Protein AF-A0A9X1F648-F1 (afdb_monomer_lite)

pLDDT: mean 83.0, std 14.13, range [45.5, 97.12]

Radius of gyration: 14.52 Å;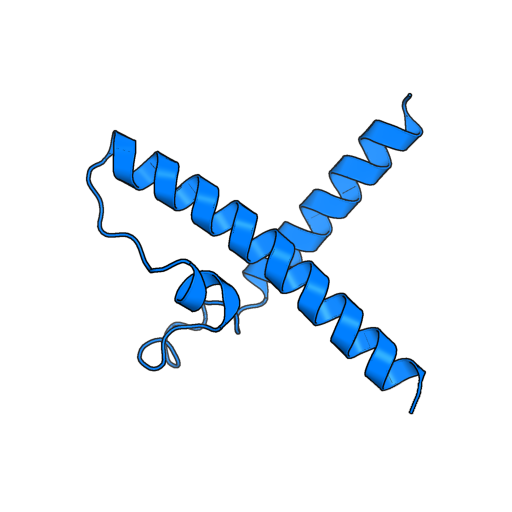 chains: 1; bounding box: 36×47×34 Å

Foldseek 3Di:
DVVVVVVVVLLLQQLLQLLVVVQVVQVVVCVVPVDDGDDSCCQRPNDPVCPPVLPHSNHCRSNVSSVVVVVVVVVVVVVD

Secondary structure (DSSP, 8-state):
-HHHHHHHHHHHHHHHHHHHHHHHHHHHHHHHH------HHHHHH--TTGGGT--STTSHHHHHHHHHHHHHHHHHHHT-

Organism: NCBI:txid2828330

Sequence (80 aa):
MGEIIGGMIVFTILNFIGGSIRWFFATTWKLIFNTPKHSFREYIYSSEEDILRHDGANGCLNTIIGIAFVVLVVIIISRI

Structure (mmCIF, N/CA/C/O backbone):
data_AF-A0A9X1F648-F1
#
_entry.id   AF-A0A9X1F648-F1
#
loop_
_atom_site.group_PDB
_atom_site.id
_atom_site.type_symbol
_atom_site.label_atom_id
_atom_site.label_alt_id
_atom_site.label_comp_id
_atom_site.label_asym_id
_atom_site.label_entity_id
_atom_site.label_seq_id
_atom_site.pdbx_PDB_ins_code
_atom_site.Cartn_x
_atom_site.Cartn_y
_atom_site.Cartn_z
_atom_site.occupancy
_atom_site.B_iso_or_equiv
_atom_site.auth_seq_id
_atom_site.auth_comp_id
_atom_site.auth_asym_id
_atom_site.auth_atom_id
_atom_site.pdbx_PDB_model_num
ATOM 1 N N . MET A 1 1 ? -0.405 -29.057 -6.064 1.00 66.81 1 MET A N 1
ATOM 2 C CA . MET A 1 1 ? -0.880 -28.106 -7.103 1.00 66.81 1 MET A CA 1
ATOM 3 C C . MET A 1 1 ? -1.840 -27.075 -6.518 1.00 66.81 1 MET A C 1
ATOM 5 O O . MET A 1 1 ? -1.516 -25.899 -6.589 1.00 66.81 1 MET A O 1
ATOM 9 N N . GLY A 1 2 ? -2.954 -27.477 -5.888 1.00 78.69 2 GLY A N 1
ATOM 10 C CA . GLY A 1 2 ? -3.920 -26.532 -5.295 1.00 78.69 2 GLY A CA 1
ATOM 11 C C . GLY A 1 2 ? -3.332 -25.573 -4.248 1.00 78.69 2 GLY A C 1
ATOM 12 O O . GLY A 1 2 ? -3.599 -24.380 -4.305 1.00 78.69 2 GLY A O 1
ATOM 13 N N . GLU A 1 3 ? -2.462 -26.059 -3.359 1.00 80.56 3 GLU A N 1
ATOM 14 C CA . GLU A 1 3 ? -1.817 -25.234 -2.320 1.00 80.56 3 GLU A CA 1
ATOM 15 C C . GLU A 1 3 ? -0.885 -24.154 -2.893 1.00 80.56 3 GLU A C 1
ATOM 17 O O . GLU A 1 3 ? -0.881 -23.019 -2.425 1.00 80.56 3 GLU A O 1
ATOM 22 N N . ILE A 1 4 ? -0.144 -24.479 -3.958 1.00 84.88 4 ILE A N 1
ATOM 23 C CA . ILE A 1 4 ? 0.758 -23.540 -4.644 1.00 84.88 4 ILE A CA 1
ATOM 24 C C . ILE A 1 4 ? -0.057 -22.435 -5.323 1.00 84.88 4 ILE A C 1
ATOM 26 O O . ILE A 1 4 ? 0.265 -21.255 -5.203 1.00 84.88 4 ILE A O 1
ATOM 30 N N . ILE A 1 5 ? -1.146 -22.813 -5.999 1.00 87.06 5 ILE A N 1
ATOM 31 C CA . ILE A 1 5 ? -2.056 -21.864 -6.650 1.00 87.06 5 ILE A CA 1
ATOM 32 C C . ILE A 1 5 ? -2.706 -20.953 -5.603 1.00 87.06 5 ILE A C 1
ATOM 34 O O . ILE A 1 5 ? -2.736 -19.739 -5.787 1.00 87.06 5 ILE A O 1
ATOM 38 N N . GLY A 1 6 ? -3.156 -21.517 -4.478 1.00 89.06 6 GLY A N 1
ATOM 39 C CA . GLY A 1 6 ? -3.705 -20.749 -3.362 1.00 89.06 6 GLY A CA 1
ATOM 40 C C . GLY A 1 6 ? -2.708 -19.730 -2.807 1.00 89.06 6 GLY A C 1
ATOM 41 O O . GLY A 1 6 ? -3.050 -18.559 -2.658 1.00 89.06 6 GLY A O 1
ATOM 42 N N . GLY A 1 7 ? -1.457 -20.144 -2.581 1.00 87.19 7 GLY A N 1
ATOM 43 C CA . GLY A 1 7 ? -0.393 -19.253 -2.116 1.00 87.19 7 GLY A CA 1
ATOM 44 C C . GLY A 1 7 ? -0.125 -18.089 -3.073 1.00 87.19 7 GLY A C 1
ATOM 45 O O . GLY A 1 7 ? -0.031 -16.943 -2.632 1.00 87.19 7 GLY A O 1
ATOM 46 N N . MET A 1 8 ? -0.079 -18.353 -4.383 1.00 87.25 8 MET A N 1
ATOM 47 C CA . MET A 1 8 ? 0.100 -17.300 -5.389 1.00 87.25 8 MET A CA 1
ATOM 48 C C . MET A 1 8 ? -1.064 -16.307 -5.399 1.00 87.25 8 MET A C 1
ATOM 50 O O . MET A 1 8 ? -0.830 -15.103 -5.426 1.00 87.25 8 MET A O 1
ATOM 54 N N . ILE A 1 9 ? -2.307 -16.790 -5.323 1.00 89.81 9 ILE A N 1
ATOM 55 C CA . ILE A 1 9 ? -3.495 -15.924 -5.299 1.00 89.81 9 ILE A CA 1
ATOM 56 C C . ILE A 1 9 ? -3.462 -15.002 -4.078 1.00 89.81 9 ILE A C 1
ATOM 58 O O . ILE A 1 9 ? -3.644 -13.792 -4.214 1.00 89.81 9 ILE A O 1
ATOM 62 N N . VAL A 1 10 ? -3.194 -15.553 -2.891 1.00 90.00 10 VAL A N 1
ATOM 63 C CA . VAL A 1 10 ? -3.114 -14.768 -1.651 1.00 90.00 10 VAL A CA 1
ATOM 64 C C . VAL A 1 10 ? -2.008 -13.721 -1.748 1.00 90.00 10 VAL A C 1
ATOM 66 O O . VAL A 1 10 ? -2.236 -12.558 -1.416 1.00 90.00 10 VAL A O 1
ATOM 69 N N . PHE A 1 11 ? -0.835 -14.101 -2.255 1.00 88.00 11 PHE A N 1
ATOM 70 C CA . PHE A 1 11 ? 0.268 -13.169 -2.459 1.00 88.00 11 PHE A CA 1
ATOM 71 C C . PHE A 1 11 ? -0.113 -12.030 -3.414 1.00 88.00 11 PHE A C 1
ATOM 73 O O . PHE A 1 11 ? 0.113 -10.863 -3.096 1.00 88.00 11 PHE A O 1
ATOM 80 N N . THR A 1 12 ? -0.749 -12.340 -4.548 1.00 88.94 12 THR A N 1
ATOM 81 C CA . THR A 1 12 ? -1.216 -11.330 -5.507 1.00 88.94 12 THR A CA 1
ATOM 82 C C . THR A 1 12 ? -2.224 -10.370 -4.878 1.00 88.94 12 THR A C 1
ATOM 84 O O . THR A 1 12 ? -2.109 -9.161 -5.076 1.00 88.94 12 THR A O 1
ATOM 87 N N . ILE A 1 13 ? -3.172 -10.873 -4.082 1.00 91.88 13 ILE A N 1
ATOM 88 C CA . ILE A 1 13 ? -4.160 -10.038 -3.382 1.00 91.88 13 ILE A CA 1
ATOM 89 C C . ILE A 1 13 ? -3.470 -9.108 -2.377 1.00 91.88 13 ILE A C 1
ATOM 91 O O . ILE A 1 13 ? -3.728 -7.904 -2.377 1.00 91.88 13 ILE A O 1
ATOM 95 N N . LEU A 1 14 ? -2.569 -9.636 -1.545 1.00 91.06 14 LEU A N 1
ATOM 96 C CA . LEU A 1 14 ? -1.846 -8.843 -0.545 1.00 91.06 14 LEU A CA 1
ATOM 97 C C . LEU A 1 14 ? -0.970 -7.768 -1.195 1.00 91.06 14 LEU A C 1
ATOM 99 O O . LEU A 1 14 ? -0.992 -6.616 -0.759 1.00 91.06 14 LEU A O 1
ATOM 103 N N . ASN A 1 15 ? -0.250 -8.121 -2.261 1.00 90.06 15 ASN A N 1
ATOM 104 C CA . ASN A 1 15 ? 0.550 -7.172 -3.025 1.00 90.06 15 ASN A CA 1
ATOM 105 C C . ASN A 1 15 ? -0.330 -6.072 -3.640 1.00 90.06 15 ASN A C 1
ATOM 107 O O . ASN A 1 15 ? 0.004 -4.891 -3.553 1.00 90.06 15 ASN A O 1
ATOM 111 N N . PHE A 1 16 ? -1.491 -6.436 -4.195 1.00 90.81 16 PHE A N 1
ATOM 112 C CA . PHE A 1 16 ? -2.427 -5.469 -4.762 1.00 90.81 16 PHE A CA 1
ATOM 113 C C . PHE A 1 16 ? -2.962 -4.484 -3.713 1.00 90.81 16 PHE A C 1
ATOM 115 O O . PHE A 1 16 ? -2.959 -3.272 -3.942 1.00 90.81 16 PHE A O 1
ATOM 122 N N . ILE A 1 17 ? -3.378 -4.986 -2.546 1.00 93.38 17 ILE A N 1
ATOM 123 C CA . ILE A 1 17 ? -3.867 -4.160 -1.434 1.00 93.38 17 ILE A CA 1
ATOM 124 C C . ILE A 1 17 ? -2.766 -3.208 -0.960 1.00 93.38 17 ILE A C 1
ATOM 126 O O . ILE A 1 17 ? -2.975 -1.996 -0.897 1.00 93.38 17 ILE A O 1
ATOM 130 N N . GLY A 1 18 ? -1.576 -3.734 -0.663 1.00 91.19 18 GLY A N 1
ATOM 131 C CA . GLY A 1 18 ? -0.478 -2.919 -0.157 1.00 91.19 18 GLY A CA 1
ATOM 132 C C . GLY A 1 18 ? 0.030 -1.890 -1.161 1.00 91.19 18 GLY A C 1
ATOM 133 O O . GLY A 1 18 ? 0.226 -0.730 -0.798 1.00 91.19 18 GLY A O 1
ATOM 134 N N . GLY A 1 19 ? 0.167 -2.272 -2.434 1.00 90.06 19 GLY A N 1
ATOM 135 C CA . GLY A 1 19 ? 0.527 -1.349 -3.510 1.00 90.06 19 GLY A CA 1
ATOM 136 C C . GLY A 1 19 ? -0.515 -0.245 -3.703 1.00 90.06 19 GLY A C 1
ATOM 137 O O . GLY A 1 19 ? -0.151 0.914 -3.905 1.00 90.06 19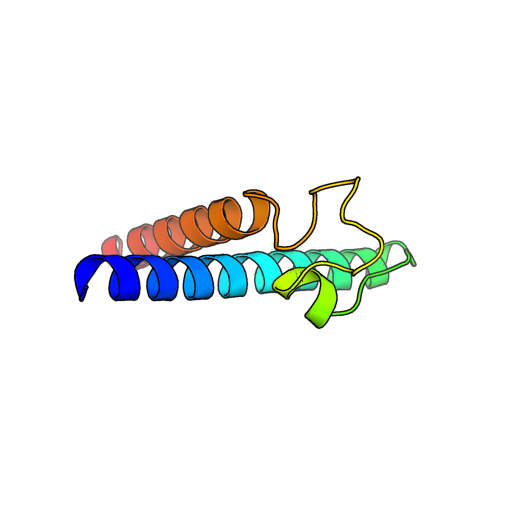 GLY A O 1
ATOM 138 N N . SER A 1 20 ? -1.804 -0.560 -3.533 1.00 92.94 20 SER A N 1
ATOM 139 C CA . SER A 1 20 ? -2.887 0.431 -3.584 1.00 92.94 20 SER A CA 1
ATOM 140 C C . SER A 1 20 ? -2.823 1.434 -2.436 1.00 92.94 20 SER A C 1
ATOM 142 O O . SER A 1 20 ? -2.914 2.640 -2.668 1.00 92.94 20 SER A O 1
ATOM 144 N N . ILE A 1 21 ? -2.596 0.958 -1.210 1.00 93.00 21 ILE A N 1
ATOM 145 C CA . ILE A 1 21 ? -2.415 1.818 -0.034 1.00 93.00 21 ILE A CA 1
ATOM 146 C C . ILE A 1 21 ? -1.203 2.733 -0.233 1.00 93.00 21 ILE A C 1
ATOM 148 O O . ILE A 1 21 ? -1.288 3.946 -0.032 1.00 93.00 21 ILE A O 1
ATOM 152 N N . ARG A 1 22 ? -0.079 2.177 -0.692 1.00 90.75 22 ARG A N 1
ATOM 153 C CA . ARG A 1 22 ? 1.150 2.941 -0.924 1.00 90.75 22 ARG A CA 1
ATOM 154 C C . ARG A 1 22 ? 0.975 3.999 -2.013 1.00 90.75 22 ARG A C 1
ATOM 156 O O . ARG A 1 22 ? 1.422 5.133 -1.846 1.00 90.75 22 ARG A O 1
ATOM 163 N N . TRP A 1 23 ? 0.283 3.659 -3.098 1.00 90.94 23 TRP A N 1
ATOM 164 C CA . TRP A 1 23 ? -0.060 4.611 -4.152 1.00 90.94 23 TRP A CA 1
ATOM 165 C C . TRP A 1 23 ? -0.978 5.727 -3.646 1.00 90.94 23 TRP A C 1
ATOM 167 O O . TRP A 1 23 ? -0.805 6.886 -4.034 1.00 90.94 23 TRP A O 1
ATOM 177 N N . PHE A 1 24 ? -1.931 5.410 -2.766 1.00 93.06 24 PHE A N 1
ATOM 178 C CA . PHE A 1 24 ? -2.801 6.409 -2.152 1.00 93.06 24 PHE A CA 1
ATOM 179 C C . PHE A 1 24 ? -1.990 7.404 -1.314 1.00 93.06 24 PHE A C 1
ATOM 181 O O . PHE A 1 24 ? -2.070 8.609 -1.555 1.00 93.06 24 PHE A O 1
ATOM 188 N N . PHE A 1 25 ? -1.114 6.918 -0.427 1.00 90.62 25 PHE A N 1
ATOM 189 C CA . PHE A 1 25 ? -0.213 7.780 0.347 1.00 90.62 25 PHE A CA 1
ATOM 190 C C . PHE A 1 25 ? 0.688 8.638 -0.542 1.00 90.62 25 PHE A C 1
ATOM 192 O O . PHE A 1 25 ? 0.812 9.838 -0.309 1.00 90.62 25 PHE A O 1
ATOM 199 N N . ALA A 1 26 ? 1.267 8.064 -1.597 1.00 88.44 26 ALA A N 1
ATOM 200 C CA . ALA A 1 26 ? 2.099 8.813 -2.533 1.00 88.44 26 ALA A CA 1
ATOM 201 C C . ALA A 1 26 ? 1.305 9.854 -3.340 1.00 88.44 26 ALA A C 1
ATOM 203 O O . ALA A 1 26 ? 1.832 10.902 -3.703 1.00 88.44 26 ALA A O 1
ATOM 204 N N . THR A 1 27 ? 0.023 9.594 -3.605 1.00 91.44 27 THR A N 1
ATOM 205 C CA . THR A 1 27 ? -0.880 10.564 -4.237 1.00 91.44 27 THR A CA 1
ATOM 206 C C . THR A 1 27 ? -1.131 11.747 -3.315 1.00 91.44 27 THR A C 1
ATOM 208 O O . THR A 1 27 ? -0.977 12.887 -3.746 1.00 91.44 27 THR A O 1
ATOM 211 N N . THR A 1 28 ? -1.421 11.488 -2.042 1.00 92.31 28 THR A N 1
ATOM 212 C CA . THR A 1 28 ? -1.561 12.535 -1.025 1.00 92.31 28 THR A CA 1
ATOM 213 C C . THR A 1 28 ? -0.257 13.311 -0.842 1.00 92.31 28 THR A C 1
ATOM 215 O O . THR A 1 28 ? -0.266 14.538 -0.813 1.00 92.31 28 THR A O 1
ATOM 218 N N . TRP A 1 29 ? 0.886 12.623 -0.808 1.00 87.88 29 TRP A N 1
ATOM 219 C CA . TRP A 1 29 ? 2.198 13.258 -0.679 1.00 87.88 29 TRP A CA 1
ATOM 220 C C . TRP A 1 29 ? 2.544 14.147 -1.878 1.00 87.88 29 TRP A C 1
ATOM 222 O O . TRP A 1 29 ? 3.035 15.261 -1.698 1.00 87.88 29 TRP A O 1
ATOM 232 N N . LYS A 1 30 ? 2.225 13.708 -3.103 1.00 90.62 30 LYS A N 1
ATOM 233 C CA . LYS A 1 30 ? 2.362 14.532 -4.312 1.00 90.62 30 LYS A CA 1
ATOM 234 C C . LYS A 1 30 ? 1.508 15.794 -4.234 1.00 90.62 30 LYS A C 1
ATOM 236 O O . LYS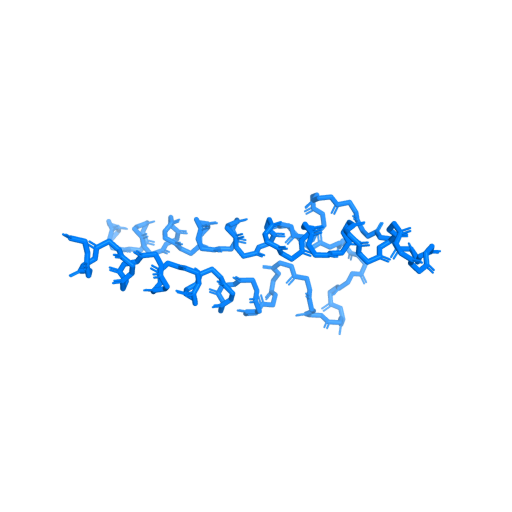 A 1 30 ? 1.984 16.853 -4.625 1.00 90.62 30 LYS A O 1
ATOM 241 N N . LEU A 1 31 ? 0.274 15.693 -3.738 1.00 92.00 31 LEU A N 1
ATOM 242 C CA . LEU A 1 31 ? -0.609 16.854 -3.590 1.00 92.00 31 LEU A CA 1
ATOM 243 C C . LEU A 1 31 ? -0.042 17.888 -2.607 1.00 92.00 31 LEU A C 1
ATOM 245 O O . LEU A 1 31 ? -0.166 19.080 -2.859 1.00 92.00 31 LEU A O 1
ATOM 249 N N . ILE A 1 32 ? 0.597 17.444 -1.521 1.00 94.19 32 ILE A N 1
ATOM 250 C CA . ILE A 1 32 ? 1.129 18.339 -0.480 1.00 94.19 32 ILE A CA 1
ATOM 251 C C . ILE A 1 32 ? 2.497 18.921 -0.869 1.00 94.19 32 ILE A C 1
ATOM 253 O O . ILE A 1 32 ? 2.735 20.110 -0.684 1.00 94.19 32 ILE A O 1
ATOM 257 N N . PHE A 1 33 ? 3.401 18.098 -1.405 1.00 91.94 33 PHE A N 1
ATOM 258 C CA . PHE A 1 33 ? 4.814 18.458 -1.602 1.00 91.94 33 PHE A CA 1
ATOM 259 C C . PHE A 1 33 ? 5.226 18.615 -3.072 1.00 91.94 33 PHE A C 1
ATOM 261 O O . PHE A 1 33 ? 6.405 18.806 -3.355 1.00 91.94 33 PHE A O 1
ATOM 268 N N . ASN A 1 34 ? 4.283 18.507 -4.015 1.00 90.19 34 ASN A N 1
ATOM 269 C CA . ASN A 1 34 ? 4.515 1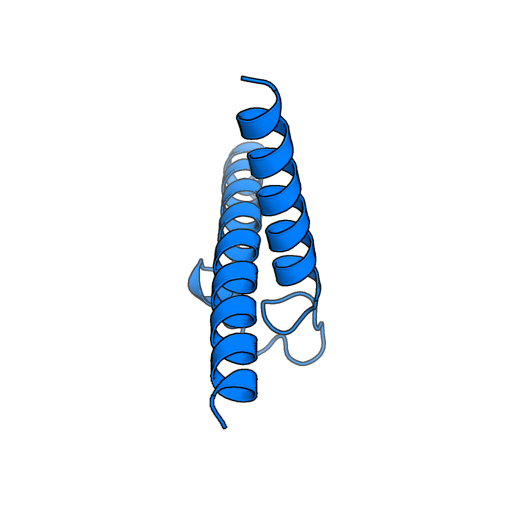8.579 -5.464 1.00 90.19 34 ASN A CA 1
ATOM 270 C C . ASN A 1 34 ? 5.662 17.670 -5.956 1.00 90.19 34 ASN A C 1
ATOM 272 O O . ASN A 1 34 ? 6.473 18.042 -6.804 1.00 90.19 34 ASN A O 1
ATOM 276 N N . THR A 1 35 ? 5.747 16.468 -5.387 1.00 85.62 35 THR A N 1
ATOM 277 C CA . THR A 1 35 ? 6.798 15.487 -5.683 1.00 85.62 35 THR A CA 1
ATOM 278 C C . THR A 1 35 ? 6.447 14.607 -6.890 1.00 85.62 35 THR A C 1
ATOM 280 O O . THR A 1 35 ? 5.264 14.389 -7.188 1.00 85.62 35 THR A O 1
ATOM 283 N N . PRO A 1 36 ? 7.452 14.074 -7.612 1.00 81.94 36 PRO A N 1
ATOM 284 C CA . PRO A 1 36 ? 7.210 13.078 -8.651 1.00 81.94 36 PRO A CA 1
ATOM 285 C C . PRO A 1 36 ? 6.577 11.819 -8.039 1.00 81.94 36 PRO A C 1
ATOM 287 O O . PRO A 1 36 ? 6.958 11.376 -6.958 1.00 81.94 36 PRO A O 1
ATOM 290 N N . LYS A 1 37 ? 5.588 11.249 -8.734 1.00 83.44 37 LYS A N 1
ATOM 291 C CA . LYS A 1 37 ? 4.854 10.050 -8.307 1.00 83.44 37 LYS A CA 1
ATOM 292 C C . LYS A 1 37 ? 4.847 9.031 -9.435 1.00 83.44 37 LYS A C 1
ATOM 294 O O . LYS A 1 37 ? 4.486 9.389 -10.556 1.00 83.44 37 LYS A O 1
ATOM 299 N N . HIS A 1 38 ? 5.135 7.778 -9.104 1.00 83.50 38 HIS A N 1
ATOM 300 C CA . HIS A 1 38 ? 4.985 6.662 -10.030 1.00 83.50 38 HIS A CA 1
ATOM 301 C C . HIS A 1 38 ? 3.509 6.401 -10.384 1.00 83.50 38 HIS A C 1
ATOM 303 O O . HIS A 1 38 ? 2.566 6.749 -9.657 1.00 83.50 38 HIS A O 1
ATOM 309 N N . SER A 1 39 ? 3.296 5.788 -11.540 1.00 87.00 39 SER A N 1
ATOM 310 C CA . SER A 1 39 ? 1.997 5.304 -11.984 1.00 87.00 39 SER A CA 1
ATOM 311 C C . SER A 1 39 ? 1.499 4.180 -11.076 1.00 87.00 39 SER A C 1
ATOM 313 O O . SER A 1 39 ? 2.279 3.438 -10.486 1.00 87.00 39 SER A O 1
ATOM 315 N N . PHE A 1 40 ? 0.178 4.009 -10.981 1.00 86.00 40 PHE A N 1
ATOM 316 C CA . PHE A 1 40 ? -0.410 2.922 -10.187 1.00 86.00 40 PHE A CA 1
ATOM 317 C C . PHE A 1 40 ? 0.132 1.547 -10.600 1.00 86.00 40 PHE A C 1
ATOM 319 O O . PHE A 1 40 ? 0.441 0.720 -9.750 1.00 86.00 40 PHE A O 1
ATOM 326 N N . ARG A 1 41 ? 0.327 1.335 -11.906 1.00 85.06 41 ARG A N 1
ATOM 327 C CA . ARG A 1 41 ? 0.882 0.092 -12.448 1.00 85.06 41 ARG A CA 1
ATOM 328 C C . ARG A 1 41 ? 2.264 -0.221 -11.872 1.00 85.06 41 ARG A C 1
ATOM 330 O O . ARG A 1 41 ? 2.504 -1.365 -11.514 1.00 85.06 41 ARG A O 1
ATOM 337 N N . GLU A 1 42 ? 3.135 0.772 -11.725 1.00 83.31 42 GLU A N 1
ATOM 338 C CA . GLU A 1 42 ? 4.477 0.582 -11.156 1.00 83.31 42 GLU A CA 1
ATOM 339 C C . GLU A 1 42 ? 4.434 0.227 -9.662 1.00 83.31 42 GLU A C 1
ATOM 341 O O . GLU A 1 42 ? 5.264 -0.552 -9.196 1.00 83.31 42 GLU A O 1
ATOM 346 N N . TYR A 1 43 ? 3.428 0.699 -8.914 1.00 82.56 43 TYR A N 1
ATOM 347 C CA . TYR A 1 43 ? 3.220 0.261 -7.527 1.00 82.56 43 TYR A CA 1
ATOM 348 C C . TYR A 1 43 ? 2.769 -1.201 -7.423 1.00 82.56 43 TYR A C 1
ATOM 350 O O . TYR A 1 43 ? 2.995 -1.800 -6.379 1.00 82.56 43 TYR A O 1
ATOM 358 N N . ILE A 1 44 ? 2.149 -1.776 -8.462 1.00 84.56 44 ILE A N 1
ATOM 359 C CA . ILE A 1 44 ? 1.584 -3.143 -8.452 1.00 84.56 44 ILE A CA 1
ATOM 360 C C . ILE A 1 44 ? 2.467 -4.165 -9.180 1.00 84.56 44 ILE A C 1
ATOM 362 O O . ILE A 1 44 ? 2.467 -5.336 -8.807 1.00 84.56 44 ILE A O 1
ATOM 366 N N . TYR A 1 45 ? 3.239 -3.735 -10.179 1.00 79.44 45 TYR A N 1
ATOM 367 C CA . TYR A 1 45 ? 4.048 -4.616 -11.029 1.00 79.44 45 TYR A CA 1
ATOM 368 C C . TYR A 1 45 ? 5.543 -4.265 -11.070 1.00 79.44 45 TYR A C 1
ATOM 370 O O . TYR A 1 45 ? 6.295 -4.962 -11.742 1.00 79.44 45 TYR A O 1
ATOM 378 N N . SER A 1 46 ? 5.987 -3.246 -10.317 1.00 69.38 46 SER A N 1
ATOM 379 C CA . SER A 1 46 ? 7.339 -2.668 -10.406 1.00 69.38 46 SER A CA 1
ATOM 380 C C . SER A 1 46 ? 7.592 -1.982 -11.761 1.00 69.38 46 SER A C 1
ATOM 382 O O . SER A 1 46 ? 6.966 -2.320 -12.766 1.00 69.38 46 SER A O 1
ATOM 384 N N . SER A 1 47 ? 8.465 -0.971 -11.804 1.00 64.06 47 SER A N 1
ATOM 385 C CA . SER A 1 47 ? 8.933 -0.419 -13.086 1.00 64.06 47 SER A CA 1
ATOM 386 C C . SER A 1 47 ? 10.028 -1.328 -13.662 1.00 64.06 47 SER A C 1
ATOM 388 O O . SER A 1 47 ? 10.796 -1.927 -12.904 1.00 64.06 47 SER A O 1
ATOM 390 N N . GLU A 1 48 ? 10.105 -1.441 -14.992 1.00 59.31 48 GLU A N 1
ATOM 391 C CA . GLU A 1 48 ? 11.158 -2.210 -15.680 1.00 59.31 48 GLU A CA 1
ATOM 392 C C . GLU A 1 48 ? 12.568 -1.652 -15.397 1.00 59.31 48 GLU A C 1
ATOM 394 O O . GLU A 1 48 ? 13.552 -2.384 -15.474 1.00 59.31 48 GLU A O 1
ATOM 399 N N . GLU A 1 49 ? 12.666 -0.382 -14.994 1.00 60.88 49 GLU A N 1
ATOM 400 C CA . GLU A 1 49 ? 13.919 0.305 -14.656 1.00 60.88 49 GLU A CA 1
ATOM 401 C C . GLU A 1 49 ? 14.331 0.112 -13.180 1.00 60.88 49 GLU A C 1
ATOM 403 O O . GLU A 1 49 ? 15.486 0.333 -12.817 1.00 60.88 49 GLU A O 1
ATOM 408 N N . ASP A 1 50 ? 13.414 -0.349 -12.320 1.00 56.62 50 ASP A N 1
ATOM 409 C CA . ASP A 1 50 ? 13.584 -0.422 -10.858 1.00 56.62 50 ASP A CA 1
ATOM 410 C C . ASP A 1 50 ? 14.054 -1.798 -10.342 1.00 56.62 50 ASP A C 1
ATOM 412 O O . ASP A 1 50 ? 14.018 -2.074 -9.137 1.00 56.6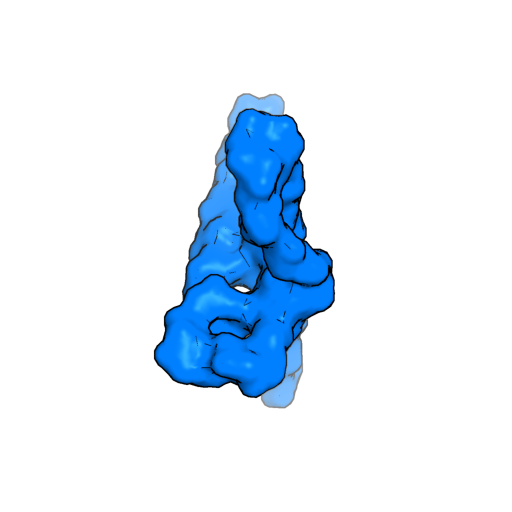2 50 ASP A O 1
ATOM 416 N N . ILE A 1 51 ? 14.537 -2.673 -11.234 1.00 51.75 51 ILE A N 1
ATOM 417 C CA . ILE A 1 51 ? 15.064 -4.009 -10.885 1.00 51.75 51 ILE A CA 1
ATOM 418 C C . ILE A 1 51 ? 16.162 -3.905 -9.806 1.00 51.75 51 ILE A C 1
ATOM 420 O O . ILE A 1 51 ? 16.249 -4.757 -8.918 1.00 51.75 51 ILE A O 1
ATOM 424 N N . LEU A 1 52 ? 16.956 -2.827 -9.848 1.00 48.62 52 LEU A N 1
ATOM 425 C CA . LEU A 1 52 ? 18.088 -2.575 -8.951 1.00 48.62 52 LEU A CA 1
ATOM 426 C C . LEU A 1 52 ? 17.704 -1.998 -7.580 1.00 48.62 52 LEU A C 1
ATOM 428 O O . LEU A 1 52 ? 18.478 -2.147 -6.638 1.00 48.62 52 LEU A O 1
ATOM 432 N N . ARG A 1 53 ? 16.547 -1.336 -7.449 1.00 49.34 53 ARG A N 1
ATOM 433 C CA . ARG A 1 53 ? 16.132 -0.690 -6.191 1.00 49.34 53 ARG A CA 1
ATOM 434 C C . ARG A 1 53 ? 15.182 -1.530 -5.353 1.00 49.34 53 ARG A C 1
ATOM 436 O O . ARG A 1 53 ? 15.062 -1.243 -4.172 1.00 49.34 53 ARG A O 1
ATOM 443 N N . HIS A 1 54 ? 14.552 -2.564 -5.922 1.00 51.28 54 HIS A N 1
ATOM 444 C CA . HIS A 1 54 ? 13.749 -3.573 -5.204 1.00 51.28 54 HIS A CA 1
ATOM 445 C C . HIS A 1 54 ? 12.683 -3.025 -4.226 1.00 51.28 54 HIS A C 1
ATOM 447 O O . HIS A 1 54 ? 12.128 -3.771 -3.424 1.00 51.28 54 HIS A O 1
ATOM 453 N N . ASP A 1 55 ? 12.342 -1.741 -4.333 1.00 51.09 55 ASP A N 1
ATOM 454 C CA . ASP A 1 55 ? 11.357 -1.063 -3.491 1.00 51.09 55 ASP A CA 1
ATOM 455 C C . ASP A 1 55 ? 9.965 -1.046 -4.143 1.00 51.09 55 ASP A C 1
ATOM 457 O O . ASP A 1 55 ? 8.997 -0.602 -3.529 1.00 51.09 55 ASP A O 1
ATOM 461 N N . GLY A 1 56 ? 9.821 -1.510 -5.389 1.00 53.88 56 GLY A N 1
ATOM 462 C CA . GLY A 1 56 ? 8.544 -1.647 -6.103 1.00 53.88 56 GLY A CA 1
ATOM 463 C C . GLY A 1 56 ? 7.773 -2.924 -5.743 1.00 53.88 56 GLY A C 1
ATOM 464 O O . GLY A 1 56 ? 8.002 -3.528 -4.702 1.00 53.88 56 GLY A O 1
ATOM 465 N N . ALA A 1 57 ? 6.842 -3.353 -6.596 1.00 45.50 57 ALA A N 1
ATOM 466 C CA . ALA A 1 57 ? 5.945 -4.481 -6.314 1.00 45.50 57 ALA A CA 1
ATOM 467 C C . ALA A 1 57 ? 6.602 -5.870 -6.229 1.00 45.50 57 ALA A C 1
ATOM 469 O O . ALA A 1 57 ? 5.958 -6.831 -5.816 1.00 45.50 57 ALA A O 1
ATOM 470 N N . ASN A 1 58 ? 7.880 -5.964 -6.597 1.00 50.41 58 ASN A N 1
ATOM 471 C CA . ASN A 1 58 ? 8.718 -7.136 -6.339 1.00 50.41 58 ASN A CA 1
ATOM 472 C C . ASN A 1 58 ? 9.407 -7.086 -4.961 1.00 50.41 58 ASN A C 1
ATOM 474 O O . ASN A 1 58 ? 10.033 -8.059 -4.551 1.00 50.41 58 ASN A O 1
ATOM 478 N N . GLY A 1 59 ? 9.288 -5.975 -4.230 1.00 60.78 59 GLY A N 1
ATOM 479 C CA . GLY A 1 59 ? 9.721 -5.851 -2.846 1.00 60.78 59 GLY A CA 1
ATOM 480 C C . GLY A 1 59 ? 8.660 -6.374 -1.879 1.00 60.78 59 GLY A C 1
ATOM 481 O O . GLY A 1 59 ? 7.460 -6.161 -2.058 1.00 60.78 59 GLY A O 1
ATOM 482 N N . CYS A 1 60 ? 9.094 -7.002 -0.783 1.00 75.62 60 CYS A N 1
ATOM 483 C CA . CYS A 1 60 ? 8.203 -7.506 0.271 1.00 75.62 60 CYS A CA 1
ATOM 484 C C . CYS A 1 60 ? 7.325 -6.417 0.924 1.00 75.62 60 CYS A C 1
ATOM 486 O O . CYS A 1 60 ? 6.390 -6.745 1.652 1.00 75.62 60 CYS A O 1
ATOM 488 N N . LEU A 1 61 ? 7.601 -5.130 0.683 1.00 83.44 61 LEU A N 1
ATOM 489 C CA . LEU A 1 61 ? 6.951 -4.000 1.344 1.00 83.44 61 LEU A CA 1
ATOM 490 C C . LEU A 1 61 ? 5.446 -3.913 1.060 1.00 83.44 61 LEU A C 1
ATOM 492 O O . LEU A 1 61 ? 4.669 -3.708 1.989 1.00 83.44 61 LEU A O 1
ATOM 496 N N . ASN A 1 62 ? 5.009 -4.116 -0.185 1.00 87.38 62 ASN A N 1
ATOM 497 C CA . ASN A 1 62 ? 3.578 -4.125 -0.498 1.00 87.38 62 ASN A CA 1
ATOM 498 C C . ASN A 1 62 ? 2.870 -5.273 0.226 1.00 87.38 62 ASN A C 1
ATOM 500 O O . ASN A 1 62 ? 1.837 -5.067 0.852 1.00 87.38 62 ASN A O 1
ATOM 504 N N . THR A 1 63 ? 3.455 -6.468 0.217 1.00 88.00 63 THR A N 1
ATOM 505 C CA . THR A 1 63 ? 2.903 -7.619 0.936 1.00 88.00 63 THR A CA 1
ATOM 506 C C . THR A 1 63 ? 2.833 -7.357 2.442 1.00 88.00 63 THR A C 1
ATOM 508 O O . THR A 1 63 ? 1.806 -7.640 3.051 1.00 88.00 63 THR A O 1
ATOM 511 N N . ILE A 1 64 ? 3.860 -6.744 3.042 1.00 90.25 64 ILE A N 1
ATOM 512 C CA . ILE A 1 64 ? 3.867 -6.361 4.465 1.00 90.25 64 ILE A CA 1
ATOM 513 C C . ILE A 1 64 ? 2.752 -5.352 4.771 1.00 90.25 64 ILE A C 1
ATOM 515 O O . ILE A 1 64 ? 1.997 -5.552 5.721 1.00 90.25 64 ILE A O 1
ATOM 519 N N . ILE A 1 65 ? 2.606 -4.297 3.960 1.00 91.44 65 ILE A N 1
ATOM 520 C CA . ILE A 1 65 ? 1.534 -3.300 4.123 1.00 91.44 65 ILE A CA 1
ATOM 521 C C . ILE A 1 65 ? 0.160 -3.962 3.960 1.00 91.44 65 ILE A C 1
ATOM 523 O O . ILE A 1 65 ? -0.747 -3.692 4.746 1.00 91.44 65 ILE A O 1
ATOM 527 N N . GLY A 1 66 ? 0.008 -4.853 2.979 1.00 91.88 66 GLY A N 1
ATOM 528 C CA . GLY A 1 66 ? -1.215 -5.619 2.757 1.00 91.88 66 GLY A CA 1
ATOM 529 C C . GLY A 1 66 ? -1.578 -6.488 3.961 1.00 91.88 66 GLY A C 1
ATOM 530 O O . GLY A 1 66 ? -2.714 -6.438 4.423 1.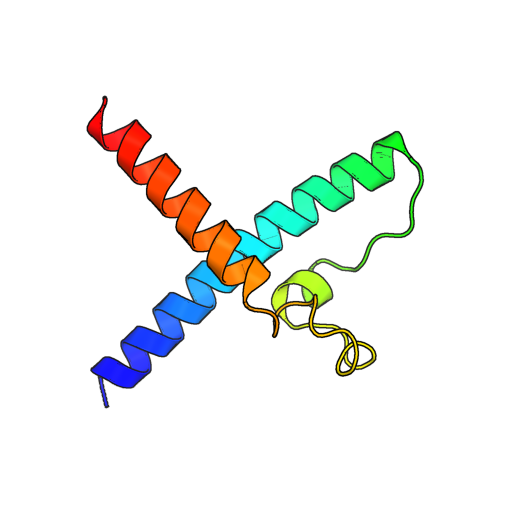00 91.88 66 GLY A O 1
ATOM 531 N N . ILE A 1 67 ? -0.614 -7.225 4.523 1.00 94.19 67 ILE A N 1
ATOM 532 C CA . ILE A 1 67 ? -0.815 -8.041 5.731 1.00 94.19 67 ILE A CA 1
ATOM 533 C C . ILE A 1 67 ? -1.204 -7.154 6.914 1.00 94.19 67 ILE A C 1
ATOM 535 O O . ILE A 1 67 ? -2.189 -7.444 7.590 1.00 94.19 67 ILE A O 1
ATOM 539 N N . ALA A 1 68 ? -0.477 -6.058 7.147 1.00 95.44 68 ALA A N 1
ATOM 540 C CA . ALA A 1 68 ? -0.769 -5.130 8.237 1.00 95.44 68 ALA A CA 1
ATOM 541 C C . ALA A 1 68 ? -2.191 -4.556 8.128 1.00 95.44 68 ALA A C 1
ATOM 543 O O . ALA A 1 68 ? -2.911 -4.491 9.123 1.00 95.44 68 ALA A O 1
ATOM 544 N N . PHE A 1 69 ? -2.622 -4.203 6.914 1.00 95.75 69 PHE A N 1
ATOM 545 C CA . PHE A 1 69 ? -3.977 -3.727 6.654 1.00 95.75 69 PHE A CA 1
ATOM 546 C C . PHE A 1 69 ? -5.037 -4.802 6.920 1.00 95.75 69 PHE A C 1
ATOM 548 O O . PHE A 1 69 ? -6.024 -4.531 7.599 1.00 95.75 69 PHE A O 1
ATOM 555 N N . VAL A 1 70 ? -4.831 -6.031 6.438 1.00 94.94 70 VAL A N 1
ATOM 556 C CA . VAL A 1 70 ? -5.762 -7.144 6.683 1.00 94.94 70 VAL A CA 1
ATOM 557 C C . VAL A 1 70 ? -5.882 -7.435 8.181 1.00 94.94 70 VAL A C 1
ATOM 559 O O . VAL A 1 70 ? -6.996 -7.559 8.687 1.00 94.94 70 VAL A O 1
ATOM 562 N N . VAL A 1 71 ? -4.762 -7.476 8.911 1.00 96.06 71 VAL A N 1
ATOM 563 C CA . VAL A 1 71 ? -4.751 -7.663 10.372 1.00 96.06 71 VAL A CA 1
ATOM 564 C C . VAL A 1 71 ? -5.520 -6.545 11.074 1.00 96.06 71 VAL A C 1
ATOM 566 O O . VAL A 1 71 ? -6.345 -6.828 11.941 1.00 96.06 71 VAL A O 1
ATOM 569 N N . LEU A 1 72 ? -5.306 -5.286 10.679 1.00 96.31 72 LEU A N 1
ATOM 570 C CA . LEU A 1 72 ? -6.039 -4.141 11.221 1.00 96.31 72 LEU A CA 1
ATOM 571 C C . LEU A 1 72 ? -7.556 -4.297 11.015 1.00 96.31 72 LEU A C 1
ATOM 573 O O . LEU A 1 72 ? -8.320 -4.139 11.963 1.00 96.31 72 LEU A O 1
ATOM 577 N N . VAL A 1 73 ? -7.992 -4.640 9.799 1.00 95.62 73 VAL A N 1
ATOM 578 C CA . VAL A 1 73 ? -9.413 -4.842 9.471 1.00 95.62 73 VAL A CA 1
ATOM 579 C C . VAL A 1 73 ? -10.017 -5.974 10.300 1.00 95.62 73 VAL A C 1
ATOM 581 O O . VAL A 1 73 ? -11.091 -5.797 10.871 1.00 95.62 73 VAL A O 1
ATOM 584 N N . VAL A 1 74 ? -9.322 -7.109 10.427 1.00 95.88 74 VAL A N 1
ATOM 585 C CA . VAL A 1 74 ? -9.775 -8.238 11.256 1.00 95.88 74 VAL A CA 1
ATOM 586 C C . VAL A 1 74 ? -9.921 -7.824 12.718 1.00 95.88 74 VAL A C 1
ATOM 588 O O . VAL A 1 74 ? -10.930 -8.159 13.337 1.00 95.88 74 VAL A O 1
ATOM 591 N N . ILE A 1 75 ? -8.962 -7.072 13.268 1.00 97.12 75 ILE A N 1
ATOM 592 C CA . ILE A 1 75 ? -9.040 -6.560 14.643 1.00 97.12 75 ILE A CA 1
ATOM 593 C C . ILE A 1 75 ? -10.260 -5.653 14.806 1.00 97.12 75 ILE A C 1
ATOM 595 O O . ILE A 1 75 ? -10.992 -5.816 15.775 1.00 97.12 75 ILE A O 1
ATOM 599 N N . ILE A 1 76 ? -10.491 -4.723 13.878 1.00 96.94 76 ILE A N 1
ATOM 600 C CA . ILE A 1 76 ? -11.632 -3.800 13.938 1.00 96.94 76 ILE A CA 1
ATOM 601 C C . ILE A 1 76 ? -12.949 -4.578 13.901 1.00 96.94 76 ILE A C 1
ATOM 603 O O . ILE A 1 76 ? -13.782 -4.386 14.778 1.00 96.94 76 ILE A O 1
ATOM 607 N N . ILE A 1 77 ? -13.115 -5.488 12.936 1.00 96.75 77 ILE A N 1
ATOM 608 C CA . ILE A 1 77 ? -14.333 -6.299 12.795 1.00 96.75 77 ILE A CA 1
ATOM 609 C C . ILE A 1 77 ? -14.560 -7.175 14.030 1.00 96.75 77 ILE A C 1
ATOM 611 O O . ILE A 1 77 ? -15.683 -7.281 14.493 1.00 96.75 77 ILE A O 1
ATOM 615 N N . SER A 1 78 ? -13.506 -7.767 14.597 1.00 95.06 78 SER A N 1
ATOM 616 C CA . SER A 1 78 ? -13.623 -8.639 15.780 1.00 95.06 78 SER A CA 1
ATOM 617 C C . SER A 1 78 ? -13.949 -7.883 17.074 1.00 95.06 78 SER A C 1
ATOM 619 O O . SER A 1 78 ? -14.196 -8.507 18.105 1.00 95.06 78 SER A O 1
ATOM 621 N N . ARG A 1 79 ? -13.852 -6.550 17.065 1.00 86.00 79 ARG A N 1
ATOM 622 C CA . ARG A 1 79 ? -14.143 -5.675 18.211 1.00 86.00 79 ARG A CA 1
ATOM 623 C C . ARG A 1 79 ? -15.527 -5.025 18.119 1.00 86.00 79 ARG A C 1
ATOM 625 O O . ARG A 1 79 ? -15.907 -4.344 19.069 1.00 86.00 79 ARG A O 1
ATOM 632 N N . ILE A 1 80 ? -16.217 -5.205 16.993 1.00 73.31 80 ILE A N 1
ATOM 633 C CA . ILE A 1 80 ? -17.606 -4.799 16.742 1.00 73.31 80 ILE A CA 1
ATOM 634 C C . ILE A 1 80 ? -18.521 -5.954 17.149 1.00 73.31 80 ILE A C 1
ATOM 636 O O . ILE A 1 80 ? -19.557 -5.661 17.782 1.00 73.31 80 ILE A O 1
#